Protein AF-X0L430-F1 (afdb_monomer_lite)

Sequence (125 aa):
MSRQAAWLPKGLSVAIPSRDSDISVDLTFAGAVIASVDTTQLGLEVKPSNANEFIRIQREIKASLGDRAKYGPNELYAMLFFEEEENGKGSGWIVQKSINVYGDGQIDRSPCGGRMAILLAEGRL

pLDDT: mean 89.78, std 11.27, range [45.34, 98.38]

Structure (mmCIF, N/CA/C/O backbone):
data_AF-X0L430-F1
#
_entry.id   AF-X0L430-F1
#
loop_
_atom_site.group_PDB
_atom_site.id
_atom_site.type_symbol
_atom_site.label_atom_id
_atom_site.label_alt_id
_atom_site.label_comp_id
_atom_site.label_asym_id
_atom_site.label_entity_id
_atom_site.label_seq_id
_atom_site.pdbx_PDB_ins_code
_atom_site.Cartn_x
_atom_site.Cartn_y
_atom_site.Cartn_z
_atom_site.occupancy
_atom_site.B_iso_or_equiv
_atom_site.auth_seq_id
_atom_site.auth_comp_id
_atom_site.auth_asym_id
_atom_site.auth_atom_id
_atom_site.pdbx_PDB_model_num
ATOM 1 N N . MET A 1 1 ? 7.910 21.472 -14.369 1.00 46.03 1 MET A N 1
ATOM 2 C CA . MET A 1 1 ? 6.696 20.668 -14.112 1.00 46.03 1 MET A CA 1
ATOM 3 C C . MET A 1 1 ? 6.428 20.701 -12.617 1.00 46.03 1 MET A C 1
ATOM 5 O O . MET A 1 1 ? 7.342 20.413 -11.851 1.00 46.03 1 MET A O 1
ATOM 9 N N . SER A 1 2 ? 5.260 21.191 -12.204 1.00 45.34 2 SER A N 1
ATOM 10 C CA . SER A 1 2 ? 4.898 21.386 -10.796 1.00 45.34 2 SER A CA 1
ATOM 11 C C . SER A 1 2 ? 4.890 20.050 -10.045 1.00 45.34 2 SER A C 1
ATOM 13 O O . SER A 1 2 ? 4.311 19.070 -10.500 1.00 45.34 2 SER A O 1
ATOM 15 N N . ARG A 1 3 ? 5.567 20.007 -8.892 1.00 57.84 3 ARG A N 1
ATOM 16 C CA . ARG A 1 3 ? 5.650 18.841 -7.998 1.00 57.84 3 ARG A CA 1
ATOM 17 C C . ARG A 1 3 ? 4.402 18.765 -7.108 1.00 57.84 3 ARG A C 1
ATOM 19 O O . ARG A 1 3 ? 4.506 18.927 -5.898 1.00 57.84 3 ARG A O 1
ATOM 26 N N . GLN A 1 4 ? 3.222 18.631 -7.704 1.00 63.06 4 GLN A N 1
ATOM 27 C CA . GLN A 1 4 ? 1.990 18.388 -6.947 1.00 63.06 4 GLN A CA 1
ATOM 28 C C . GLN A 1 4 ? 1.717 16.889 -6.838 1.00 63.06 4 GLN A C 1
ATOM 30 O O . GLN A 1 4 ? 2.212 16.107 -7.652 1.00 63.06 4 GLN A O 1
ATOM 35 N N . ALA A 1 5 ? 0.955 16.507 -5.810 1.00 67.06 5 ALA A N 1
ATOM 36 C CA . ALA A 1 5 ? 0.440 15.154 -5.700 1.00 67.06 5 ALA A CA 1
ATOM 37 C C . ALA A 1 5 ? -0.394 14.840 -6.951 1.00 67.06 5 ALA A C 1
ATOM 39 O O . ALA A 1 5 ? -1.269 15.622 -7.322 1.00 67.06 5 ALA A O 1
ATOM 40 N N . ALA A 1 6 ? -0.088 13.735 -7.621 1.00 81.00 6 ALA A N 1
ATOM 41 C CA . ALA A 1 6 ? -0.754 13.328 -8.847 1.00 81.00 6 ALA A CA 1
ATOM 42 C C . ALA A 1 6 ? -1.172 11.867 -8.741 1.00 81.00 6 ALA A C 1
ATOM 44 O O . ALA A 1 6 ? -0.374 11.007 -8.359 1.00 81.00 6 ALA A O 1
ATOM 45 N N . TRP A 1 7 ? -2.417 11.594 -9.114 1.00 82.81 7 TRP A N 1
ATOM 46 C CA . TRP A 1 7 ? -2.871 10.228 -9.304 1.00 82.81 7 TRP A CA 1
ATOM 47 C C . TRP A 1 7 ? -2.131 9.591 -10.475 1.00 82.81 7 TRP A C 1
ATOM 49 O O . TRP A 1 7 ? -1.988 10.188 -11.544 1.00 82.81 7 TRP A O 1
ATOM 59 N N . LEU A 1 8 ? -1.663 8.372 -10.247 1.00 86.06 8 LEU A N 1
ATOM 60 C CA . LEU A 1 8 ? -1.196 7.458 -11.279 1.00 86.06 8 LEU A CA 1
ATOM 61 C C . LEU A 1 8 ? -2.352 6.459 -11.546 1.00 86.06 8 LEU A C 1
ATOM 63 O O . LEU A 1 8 ? -3.505 6.796 -11.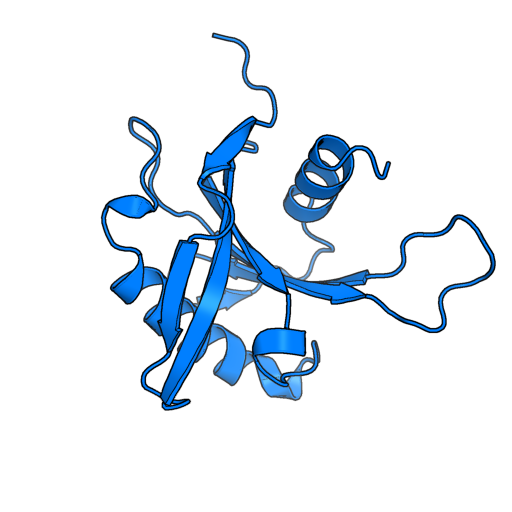249 1.00 86.06 8 LEU A O 1
ATOM 67 N N . PRO A 1 9 ? -2.133 5.263 -12.130 1.00 88.06 9 PRO A N 1
ATOM 68 C CA . PRO A 1 9 ? -3.212 4.296 -12.284 1.00 88.06 9 PRO A CA 1
ATOM 69 C C . PRO A 1 9 ? -3.885 3.961 -10.947 1.00 88.06 9 PRO A C 1
ATOM 71 O O . PRO A 1 9 ? -3.218 3.600 -9.976 1.00 88.06 9 PRO A O 1
ATOM 74 N N . LYS A 1 10 ? -5.214 4.064 -10.932 1.00 91.12 10 LYS A N 1
ATOM 75 C CA . LYS A 1 10 ? -6.074 3.531 -9.874 1.00 91.12 10 LYS A CA 1
ATOM 76 C C . LYS A 1 10 ? -6.591 2.156 -10.268 1.00 91.12 10 LYS A C 1
ATOM 78 O O . LYS A 1 10 ? -6.725 1.875 -11.461 1.00 91.12 10 LYS A O 1
ATOM 83 N N . GLY A 1 11 ? -6.928 1.332 -9.287 1.00 93.94 11 GLY A N 1
ATOM 84 C CA . GLY A 1 11 ? -7.612 0.070 -9.532 1.00 93.94 11 GLY A CA 1
ATOM 85 C C . GLY A 1 11 ? -6.742 -1.002 -10.180 1.00 93.94 11 GLY A C 1
ATOM 86 O O . GLY A 1 11 ? -7.265 -1.846 -10.907 1.00 93.94 11 GLY A O 1
ATOM 87 N N . LEU A 1 12 ? -5.417 -0.962 -10.000 1.00 96.38 12 LEU A N 1
ATOM 88 C CA . LEU A 1 12 ? -4.553 -1.993 -10.569 1.00 96.38 12 LEU A CA 1
ATOM 89 C C . LEU A 1 12 ? -4.810 -3.316 -9.854 1.00 96.38 12 LEU A C 1
ATOM 91 O O . LEU A 1 12 ? -4.537 -3.432 -8.661 1.00 96.38 12 LEU A O 1
ATOM 95 N N . SER A 1 13 ? -5.276 -4.316 -10.604 1.00 97.31 13 SER A N 1
ATOM 96 C CA . SER A 1 13 ? -5.366 -5.680 -10.090 1.00 97.31 13 SER A CA 1
ATOM 97 C C . SER A 1 13 ? -3.963 -6.246 -9.852 1.00 97.31 13 SER A C 1
ATOM 99 O O . SER A 1 13 ? -3.095 -6.225 -10.746 1.00 97.31 13 SER A O 1
ATOM 101 N N . VAL A 1 14 ? -3.746 -6.719 -8.628 1.00 98.00 14 VAL A N 1
ATOM 102 C CA . VAL A 1 14 ? -2.493 -7.287 -8.140 1.00 98.00 14 VAL A CA 1
ATOM 103 C C . VAL A 1 14 ? -2.770 -8.598 -7.416 1.00 98.00 14 VAL A C 1
ATOM 105 O O . VAL A 1 14 ? -3.433 -8.614 -6.382 1.00 98.00 14 VAL A O 1
ATOM 108 N N . ALA A 1 15 ? -2.174 -9.674 -7.926 1.00 97.25 15 ALA A N 1
ATOM 109 C CA . ALA A 1 15 ? -2.195 -10.976 -7.276 1.00 97.25 15 ALA A CA 1
ATOM 110 C C . ALA A 1 15 ? -1.397 -10.984 -5.968 1.00 97.25 15 ALA A C 1
ATOM 112 O O . ALA A 1 15 ? -0.265 -10.488 -5.919 1.00 97.25 15 ALA A O 1
ATOM 113 N N . ILE A 1 16 ? -1.973 -11.623 -4.949 1.00 97.75 16 ILE A N 1
ATOM 114 C CA . ILE A 1 16 ? -1.371 -11.938 -3.650 1.00 97.75 16 ILE A CA 1
ATOM 115 C C . ILE A 1 16 ? -1.296 -13.467 -3.520 1.00 97.75 16 ILE A C 1
ATOM 117 O O . ILE A 1 16 ? -2.230 -14.090 -3.005 1.00 97.75 16 ILE A O 1
ATOM 121 N N . PRO A 1 17 ? -0.211 -14.105 -4.000 1.00 96.62 17 PRO A N 1
ATOM 122 C CA . PRO A 1 17 ? -0.093 -15.561 -4.013 1.00 96.62 17 PRO A CA 1
ATOM 123 C C . PRO A 1 17 ? -0.300 -16.225 -2.649 1.00 96.62 17 PRO A C 1
ATOM 125 O O . PRO A 1 17 ? -0.892 -17.298 -2.583 1.00 96.62 17 PRO A O 1
ATOM 128 N N . SER A 1 18 ? 0.136 -15.597 -1.549 1.00 95.81 18 SER A N 1
ATOM 129 C CA . SER A 1 18 ? -0.044 -16.163 -0.203 1.00 95.81 18 SER A CA 1
ATOM 130 C C . SER A 1 18 ? -1.502 -16.221 0.265 1.00 95.81 18 SER A C 1
ATOM 132 O O . SER A 1 18 ? -1.782 -16.847 1.287 1.00 95.81 18 SER A O 1
ATOM 134 N N . ARG A 1 19 ? -2.418 -15.571 -0.461 1.00 94.81 19 ARG A N 1
ATOM 135 C CA . ARG A 1 19 ? -3.849 -15.487 -0.145 1.00 94.81 19 ARG A CA 1
ATOM 136 C C . ARG A 1 19 ? -4.757 -16.039 -1.246 1.00 94.81 19 ARG A C 1
ATOM 138 O O . ARG A 1 19 ? -5.964 -16.035 -1.045 1.00 94.81 19 ARG A O 1
ATOM 145 N N . ASP A 1 20 ? -4.194 -16.494 -2.369 1.00 95.00 20 ASP A N 1
ATOM 146 C CA . ASP A 1 20 ? -4.950 -16.934 -3.554 1.00 95.00 20 ASP A CA 1
ATOM 147 C C . ASP A 1 20 ? -6.034 -15.916 -3.967 1.00 95.00 20 ASP A C 1
ATOM 149 O O . ASP A 1 20 ? -7.201 -16.239 -4.182 1.00 95.00 20 ASP A O 1
ATOM 153 N N . SER A 1 21 ? -5.653 -14.634 -3.983 1.00 95.12 21 SER A N 1
ATOM 154 C CA . SER A 1 21 ? -6.575 -13.515 -4.191 1.00 95.12 21 SER A CA 1
ATO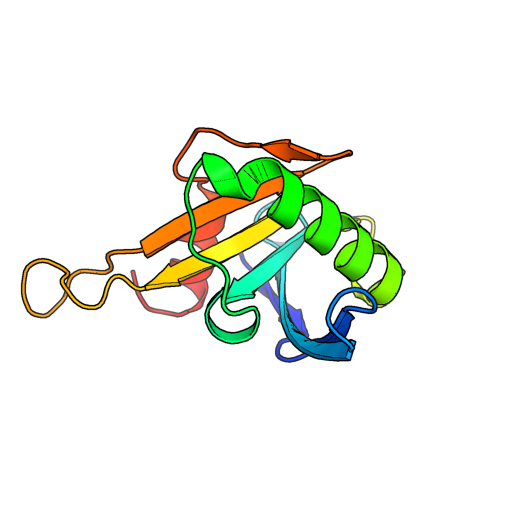M 155 C C . SER A 1 21 ? -5.933 -12.388 -4.991 1.00 95.12 21 SER A C 1
ATOM 157 O O . SER A 1 21 ? -4.744 -12.114 -4.817 1.00 95.12 21 SER A O 1
ATOM 159 N N . ASP A 1 22 ? -6.747 -11.658 -5.747 1.00 97.50 22 ASP A N 1
ATOM 160 C CA . ASP A 1 22 ? -6.376 -10.375 -6.343 1.00 97.50 22 ASP A CA 1
ATOM 161 C C . ASP A 1 22 ? -6.917 -9.216 -5.499 1.00 97.50 22 ASP A C 1
ATOM 163 O O . ASP A 1 22 ? -8.042 -9.268 -4.998 1.00 97.50 22 ASP A O 1
ATOM 167 N N . ILE A 1 23 ? -6.129 -8.150 -5.373 1.00 98.06 23 ILE A N 1
ATOM 168 C CA . ILE A 1 23 ? -6.541 -6.902 -4.726 1.00 98.06 23 ILE A CA 1
ATOM 169 C C . ILE A 1 23 ? -6.423 -5.721 -5.686 1.00 98.06 23 ILE A C 1
ATOM 171 O O . ILE A 1 23 ? -5.632 -5.734 -6.631 1.00 98.06 23 ILE A O 1
ATOM 175 N N . SER A 1 24 ? -7.178 -4.668 -5.396 1.00 98.00 24 SER A N 1
ATOM 176 C CA . SER A 1 24 ? -7.058 -3.369 -6.041 1.00 98.00 24 SER A CA 1
ATOM 177 C C . SER A 1 24 ? -5.986 -2.527 -5.351 1.00 98.00 24 SER A C 1
ATOM 179 O O . SER A 1 24 ? -6.054 -2.285 -4.140 1.00 98.00 24 SER A O 1
ATOM 181 N N . VAL A 1 25 ? -5.019 -2.048 -6.135 1.00 97.94 25 VAL A N 1
ATOM 182 C CA . VAL A 1 25 ? -3.949 -1.148 -5.691 1.00 97.94 25 VAL A CA 1
ATOM 183 C C . VAL A 1 25 ? -4.023 0.169 -6.454 1.00 97.94 25 VAL A C 1
ATOM 185 O O . VAL A 1 25 ? -4.032 0.190 -7.687 1.00 97.94 25 VAL A O 1
ATOM 188 N N . ASP A 1 26 ? -4.005 1.273 -5.714 1.00 96.44 26 ASP A N 1
ATOM 189 C CA . ASP A 1 26 ? -3.929 2.616 -6.284 1.00 96.44 26 ASP A CA 1
ATOM 190 C C . ASP A 1 26 ? -2.494 3.133 -6.237 1.00 96.44 26 ASP A C 1
ATOM 192 O O . ASP A 1 26 ? -1.794 2.961 -5.241 1.00 96.44 26 ASP A O 1
ATOM 196 N N . LEU A 1 27 ? -2.050 3.794 -7.303 1.00 95.75 27 LEU A N 1
ATOM 197 C CA . LEU A 1 27 ? -0.746 4.442 -7.359 1.00 95.75 27 LEU A CA 1
ATOM 198 C C . LEU A 1 27 ? -0.898 5.963 -7.299 1.00 95.75 27 LEU A C 1
ATOM 200 O O . LEU A 1 27 ? -1.721 6.562 -7.992 1.00 95.75 27 LEU A O 1
ATOM 204 N N . THR A 1 28 ? -0.047 6.606 -6.506 1.00 94.06 28 THR A N 1
ATOM 205 C CA . THR A 1 28 ? 0.022 8.066 -6.384 1.00 94.06 28 THR A CA 1
ATOM 206 C C . THR A 1 28 ? 1.474 8.519 -6.396 1.00 94.06 28 THR A C 1
ATOM 208 O O . THR A 1 28 ? 2.338 7.878 -5.802 1.00 94.06 28 THR A O 1
ATOM 211 N N . PHE A 1 29 ? 1.759 9.650 -7.035 1.00 91.38 29 PHE A N 1
ATOM 212 C CA . PHE A 1 29 ? 3.025 10.352 -6.872 1.00 91.38 29 PHE A CA 1
ATOM 213 C C . PHE A 1 29 ? 2.835 11.541 -5.931 1.00 91.38 29 PHE A C 1
ATOM 215 O O . PHE A 1 29 ? 2.156 12.496 -6.290 1.00 91.38 29 PHE A O 1
ATOM 222 N N . ALA A 1 30 ? 3.453 11.508 -4.751 1.00 85.94 30 ALA A N 1
ATOM 223 C CA . ALA A 1 30 ? 3.403 12.588 -3.758 1.00 85.94 30 ALA A CA 1
ATOM 224 C C . ALA A 1 30 ? 4.813 12.891 -3.223 1.00 85.94 30 ALA A C 1
ATOM 226 O O . ALA A 1 30 ? 5.113 12.719 -2.045 1.00 85.94 30 ALA A O 1
ATOM 227 N N . GLY A 1 31 ? 5.724 13.257 -4.129 1.00 86.88 31 GLY A N 1
ATOM 228 C CA . GLY A 1 31 ? 7.163 13.369 -3.849 1.00 86.88 31 GLY A CA 1
ATOM 229 C C . GLY A 1 31 ? 7.921 12.045 -4.002 1.00 86.88 31 GLY A C 1
ATOM 230 O O . GLY A 1 31 ? 9.109 12.065 -4.307 1.00 86.88 31 GLY A O 1
ATOM 231 N N . ALA A 1 32 ? 7.218 10.917 -3.892 1.00 91.31 32 ALA A N 1
ATOM 232 C CA . ALA A 1 32 ? 7.655 9.579 -4.278 1.00 91.31 32 ALA A CA 1
ATOM 233 C C . ALA A 1 32 ? 6.454 8.774 -4.806 1.00 91.31 32 ALA A C 1
ATOM 235 O O . ALA A 1 32 ? 5.307 9.163 -4.562 1.00 91.31 32 ALA A O 1
ATOM 236 N N . VAL A 1 33 ? 6.699 7.672 -5.527 1.00 94.69 33 VAL A N 1
ATOM 237 C CA . VAL A 1 33 ? 5.619 6.754 -5.923 1.00 94.69 33 VAL A CA 1
ATOM 238 C C . VAL A 1 33 ? 5.200 5.936 -4.708 1.00 94.69 33 VAL A C 1
ATOM 240 O O . VAL A 1 33 ? 6.011 5.217 -4.120 1.00 94.69 33 VAL A O 1
ATOM 243 N N . ILE A 1 34 ? 3.931 6.054 -4.344 1.00 95.19 34 ILE A N 1
ATOM 244 C CA . ILE A 1 34 ? 3.299 5.341 -3.242 1.00 95.19 34 ILE A CA 1
ATOM 245 C C . ILE A 1 34 ? 2.194 4.484 -3.837 1.00 95.19 34 ILE A C 1
ATOM 247 O O . ILE A 1 34 ? 1.388 4.965 -4.635 1.00 95.19 34 ILE A O 1
ATOM 251 N N . ALA A 1 35 ? 2.158 3.226 -3.430 1.00 96.62 35 ALA A N 1
ATOM 252 C CA . ALA A 1 35 ? 1.048 2.340 -3.714 1.00 96.62 35 ALA A CA 1
ATOM 253 C C . ALA A 1 35 ? 0.185 2.211 -2.459 1.00 96.62 35 ALA A C 1
ATOM 255 O O . ALA A 1 35 ? 0.709 1.907 -1.387 1.00 96.62 35 ALA A O 1
ATOM 256 N N . SER A 1 36 ? -1.112 2.470 -2.578 1.00 96.50 36 SER A N 1
ATOM 257 C CA . SER A 1 36 ? -2.061 2.461 -1.469 1.00 96.50 36 SER A CA 1
ATOM 258 C C . SER A 1 36 ? -3.057 1.315 -1.579 1.00 96.50 36 SER A C 1
ATOM 260 O O . SER A 1 36 ? -3.598 1.058 -2.655 1.00 96.50 36 SER A O 1
ATOM 262 N N . VAL A 1 37 ? -3.306 0.655 -0.449 1.00 97.44 37 VAL A N 1
ATOM 263 C CA . VAL A 1 37 ? -4.178 -0.517 -0.339 1.00 97.44 37 VAL A CA 1
ATOM 264 C C . VAL A 1 37 ? -5.092 -0.372 0.870 1.00 97.44 37 VAL A C 1
ATOM 266 O O . VAL A 1 37 ? -4.616 -0.196 1.992 1.00 97.44 37 VAL A O 1
ATOM 269 N N . ASP A 1 38 ? -6.394 -0.490 0.633 1.00 96.06 38 ASP A N 1
ATOM 270 C CA . ASP A 1 38 ? -7.384 -0.679 1.692 1.00 96.06 38 ASP A CA 1
ATOM 271 C C . ASP A 1 38 ? -7.248 -2.100 2.264 1.00 96.06 38 ASP A C 1
ATOM 273 O O . ASP A 1 38 ? -7.339 -3.085 1.519 1.00 96.06 38 ASP A O 1
ATOM 277 N N . THR A 1 39 ? -6.993 -2.222 3.569 1.00 96.88 39 THR A N 1
ATOM 278 C CA . THR A 1 39 ? -6.733 -3.518 4.208 1.00 96.88 39 THR A CA 1
ATOM 279 C C . THR A 1 39 ? -7.972 -4.385 4.388 1.00 96.88 39 THR A C 1
ATOM 281 O O . THR A 1 39 ? -7.829 -5.587 4.638 1.00 96.88 39 THR A O 1
ATOM 284 N N . THR A 1 40 ? -9.175 -3.842 4.186 1.00 95.06 40 THR A N 1
ATOM 285 C CA . THR A 1 40 ? -10.413 -4.636 4.160 1.00 95.06 40 THR A CA 1
ATOM 286 C C . THR A 1 40 ? -10.373 -5.695 3.057 1.00 95.06 40 THR A C 1
ATOM 288 O O . THR A 1 40 ? -10.804 -6.823 3.282 1.00 95.06 40 THR A O 1
ATOM 291 N N . GLN A 1 41 ? -9.724 -5.397 1.923 1.00 96.50 41 GLN A N 1
ATOM 292 C CA . GLN A 1 41 ? -9.486 -6.349 0.827 1.00 96.50 41 GLN A CA 1
ATOM 293 C C . GLN A 1 41 ? -8.600 -7.533 1.243 1.00 96.50 41 GLN A C 1
ATOM 295 O O . GLN A 1 41 ? -8.644 -8.598 0.637 1.00 96.50 41 GLN A O 1
ATOM 300 N N . LEU A 1 42 ? -7.770 -7.340 2.272 1.00 96.38 42 LEU A N 1
ATOM 301 C CA . LEU A 1 42 ? -6.839 -8.340 2.789 1.00 96.38 42 LEU A CA 1
ATOM 302 C C . LEU A 1 42 ? -7.406 -9.087 4.004 1.00 96.38 42 LEU A C 1
ATOM 304 O O . LEU A 1 42 ? -6.826 -10.096 4.413 1.00 96.38 42 LEU A O 1
ATOM 308 N N . GLY A 1 43 ? -8.484 -8.585 4.618 1.00 95.31 43 GLY A N 1
ATOM 309 C CA . GLY A 1 43 ? -8.951 -9.047 5.926 1.00 95.31 43 GLY A CA 1
ATOM 310 C C . GLY A 1 43 ? -7.869 -8.924 7.008 1.00 95.31 43 GLY A C 1
ATOM 311 O O . GLY A 1 43 ? -7.733 -9.818 7.843 1.00 95.31 43 GLY A O 1
ATOM 312 N N . LEU A 1 44 ? -7.039 -7.872 6.951 1.00 95.69 44 LEU A N 1
ATOM 313 C CA . LEU A 1 44 ? -5.874 -7.695 7.824 1.00 95.69 44 LEU A CA 1
ATOM 314 C C . LEU A 1 44 ? -5.930 -6.361 8.577 1.00 95.69 44 LEU A C 1
ATOM 316 O O . LEU A 1 44 ? -5.785 -5.298 7.991 1.00 95.69 44 LEU A O 1
ATOM 320 N N . GLU A 1 45 ? -6.068 -6.425 9.896 1.00 95.62 45 GLU A N 1
ATOM 321 C CA . GLU A 1 45 ? -6.133 -5.231 10.748 1.00 95.62 45 GLU A CA 1
ATOM 322 C C . GLU A 1 45 ? -4.780 -4.503 10.844 1.00 95.62 45 GLU A C 1
ATOM 324 O O . GLU A 1 45 ? -3.720 -5.142 10.959 1.00 95.62 45 GLU A O 1
ATOM 329 N N . VAL A 1 46 ? -4.805 -3.167 10.895 1.00 94.62 46 VAL A N 1
ATOM 330 C CA . VAL A 1 46 ? -3.607 -2.341 11.101 1.00 94.62 46 VAL A CA 1
ATOM 331 C C . VAL A 1 46 ? -3.229 -2.307 12.589 1.00 94.62 46 VAL A C 1
ATOM 333 O O . VAL A 1 46 ? -3.596 -1.408 13.346 1.00 94.62 46 VAL A O 1
ATOM 336 N N . LYS A 1 47 ? -2.429 -3.291 13.018 1.00 94.88 47 LYS A N 1
ATOM 337 C CA . LYS A 1 47 ? -1.876 -3.375 14.383 1.00 94.88 47 LYS A CA 1
ATOM 338 C C . LYS A 1 47 ? -0.433 -3.892 14.421 1.00 94.88 47 LYS A C 1
ATOM 340 O O . LYS A 1 47 ? -0.034 -4.642 13.528 1.00 94.88 47 LYS A O 1
ATOM 345 N N . PRO A 1 48 ? 0.352 -3.574 15.472 1.00 94.25 48 PRO A N 1
ATOM 346 C CA . PRO A 1 48 ? 1.769 -3.944 15.544 1.00 94.25 48 PRO A CA 1
ATOM 347 C C . PRO A 1 48 ? 2.053 -5.443 15.395 1.00 94.25 48 PRO A C 1
ATOM 349 O O . PRO A 1 48 ? 3.052 -5.816 14.785 1.00 94.25 48 PRO A O 1
ATOM 352 N N . SER A 1 49 ? 1.173 -6.315 15.899 1.00 97.31 49 SER A N 1
ATOM 353 C CA . SER A 1 49 ? 1.348 -7.770 15.786 1.00 97.31 49 SER A CA 1
ATOM 354 C C . SER A 1 49 ? 1.265 -8.295 14.347 1.00 97.31 49 SER A C 1
ATOM 356 O O . SER A 1 49 ? 1.762 -9.385 14.080 1.00 97.31 49 SER A O 1
ATOM 358 N N . ASN A 1 50 ? 0.711 -7.513 13.414 1.00 97.50 50 ASN A N 1
ATOM 359 C CA . ASN A 1 50 ? 0.599 -7.854 11.995 1.00 97.50 50 ASN A CA 1
ATOM 360 C C . ASN A 1 50 ? 1.745 -7.276 11.139 1.00 97.50 50 ASN A C 1
ATOM 362 O O . ASN A 1 50 ? 1.747 -7.451 9.925 1.00 97.50 50 ASN A O 1
ATOM 366 N N . ALA A 1 51 ? 2.740 -6.606 11.734 1.00 96.44 51 ALA A N 1
ATOM 367 C CA . ALA A 1 51 ? 3.822 -5.931 11.007 1.00 96.44 51 ALA A CA 1
ATOM 368 C C . ALA A 1 51 ? 4.535 -6.828 9.975 1.00 96.44 51 ALA A C 1
ATOM 370 O O . ALA A 1 51 ? 4.712 -6.438 8.822 1.00 96.44 51 ALA A O 1
ATOM 371 N N . ASN A 1 52 ? 4.895 -8.053 10.365 1.00 97.81 52 ASN A N 1
ATOM 372 C CA . ASN A 1 52 ? 5.568 -9.000 9.470 1.00 97.81 52 ASN A CA 1
ATOM 373 C C . ASN A 1 52 ? 4.675 -9.446 8.302 1.00 97.81 52 ASN A C 1
ATOM 375 O O . ASN A 1 52 ? 5.176 -9.688 7.205 1.00 97.81 52 ASN A O 1
ATOM 379 N N . GLU A 1 53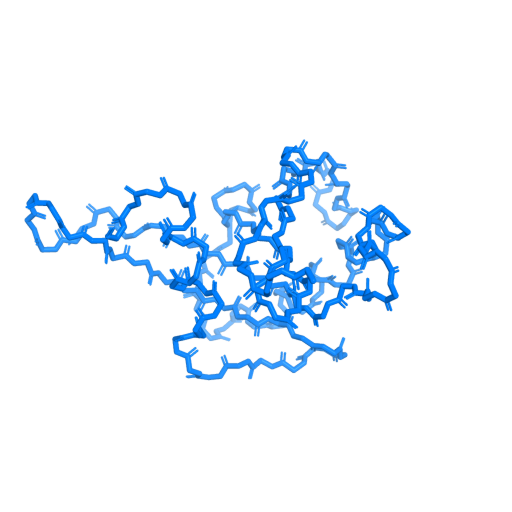 ? 3.363 -9.526 8.523 1.00 97.94 53 GLU A N 1
ATOM 380 C CA . GLU A 1 53 ? 2.393 -9.872 7.485 1.00 97.94 53 GLU A CA 1
ATOM 381 C C . GLU A 1 53 ? 2.311 -8.761 6.430 1.00 97.94 53 GLU A C 1
ATOM 383 O O . GLU A 1 53 ? 2.387 -9.039 5.234 1.00 97.94 53 GLU A O 1
ATOM 388 N N . PHE A 1 54 ? 2.270 -7.496 6.861 1.00 98.12 54 PHE A N 1
ATOM 389 C CA . PHE A 1 54 ? 2.318 -6.348 5.951 1.00 98.12 54 PHE A CA 1
ATOM 390 C C . PHE A 1 54 ? 3.624 -6.286 5.152 1.00 98.12 54 PHE A C 1
ATOM 392 O O . PHE A 1 54 ? 3.589 -5.981 3.962 1.00 98.12 54 PHE A O 1
ATOM 399 N N . ILE A 1 55 ? 4.768 -6.622 5.759 1.00 98.38 55 ILE A N 1
ATOM 400 C CA . ILE A 1 55 ? 6.052 -6.708 5.043 1.00 98.38 55 ILE A CA 1
ATOM 401 C C . ILE A 1 55 ? 6.012 -7.811 3.977 1.00 98.38 55 ILE A C 1
ATOM 403 O O . ILE A 1 55 ? 6.472 -7.600 2.852 1.00 98.38 55 ILE A O 1
ATOM 407 N N . ARG A 1 56 ? 5.440 -8.982 4.291 1.00 98.19 56 ARG A N 1
ATOM 408 C CA . ARG A 1 56 ? 5.295 -10.072 3.313 1.00 98.19 56 ARG A CA 1
ATOM 409 C C . ARG A 1 56 ? 4.410 -9.647 2.140 1.00 98.19 56 ARG A C 1
ATOM 411 O O . ARG A 1 56 ? 4.846 -9.737 0.995 1.00 98.19 56 ARG A O 1
ATOM 418 N N . ILE A 1 57 ? 3.226 -9.107 2.430 1.00 98.25 57 ILE A N 1
ATOM 419 C CA . ILE A 1 57 ? 2.273 -8.635 1.416 1.00 98.25 57 ILE A CA 1
ATOM 420 C C . ILE A 1 57 ? 2.885 -7.509 0.572 1.00 98.25 57 ILE A C 1
ATOM 422 O O . ILE A 1 57 ? 2.751 -7.518 -0.648 1.00 98.25 57 ILE A O 1
ATOM 426 N N . GLN A 1 58 ? 3.630 -6.580 1.178 1.00 98.06 58 GLN A N 1
ATOM 427 C CA . GLN A 1 58 ? 4.334 -5.522 0.448 1.00 98.06 58 GLN A CA 1
ATOM 428 C C . GLN A 1 58 ? 5.309 -6.087 -0.592 1.00 98.06 58 GLN A C 1
ATOM 430 O O . GLN A 1 58 ? 5.415 -5.542 -1.694 1.00 98.06 58 GLN A O 1
ATOM 435 N N . ARG A 1 59 ? 6.028 -7.167 -0.269 1.00 97.75 59 ARG A N 1
ATOM 436 C CA . ARG A 1 59 ? 6.946 -7.826 -1.209 1.00 97.75 59 ARG A CA 1
ATOM 437 C C . ARG A 1 59 ? 6.195 -8.498 -2.355 1.00 97.75 59 ARG A C 1
ATOM 439 O O . ARG A 1 59 ? 6.609 -8.346 -3.502 1.00 97.75 59 ARG A O 1
ATOM 446 N N . GLU A 1 60 ? 5.088 -9.175 -2.057 1.00 97.81 60 GLU A N 1
ATOM 447 C CA . GLU A 1 60 ? 4.220 -9.799 -3.066 1.00 97.81 60 GLU A CA 1
ATOM 448 C C . GLU A 1 60 ? 3.648 -8.750 -4.031 1.00 97.81 60 GLU A C 1
ATOM 450 O O . GLU A 1 60 ? 3.795 -8.880 -5.247 1.00 97.81 60 GLU A O 1
ATOM 455 N N . ILE A 1 61 ? 3.104 -7.650 -3.500 1.00 97.69 61 ILE A N 1
ATOM 456 C CA . ILE A 1 61 ? 2.561 -6.555 -4.311 1.00 97.69 61 ILE A CA 1
ATOM 457 C C . ILE A 1 61 ? 3.662 -5.899 -5.146 1.00 97.69 61 ILE A C 1
ATOM 459 O O . ILE A 1 61 ? 3.474 -5.682 -6.34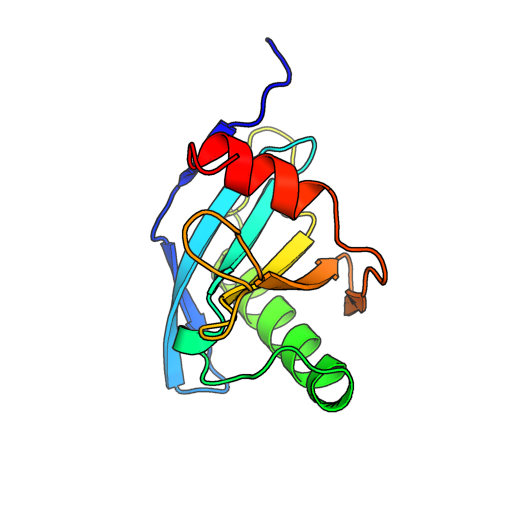1 1.00 97.69 61 ILE A O 1
ATOM 463 N N . LYS A 1 62 ? 4.826 -5.601 -4.552 1.00 96.75 62 LYS A N 1
ATOM 464 C CA . LYS A 1 62 ? 5.961 -5.000 -5.272 1.00 96.75 62 LYS A CA 1
ATOM 465 C C . LYS A 1 62 ? 6.413 -5.880 -6.440 1.00 96.75 62 LYS A C 1
ATOM 467 O O . LYS A 1 62 ? 6.638 -5.360 -7.531 1.00 96.75 62 LYS A O 1
ATOM 472 N N . ALA A 1 63 ? 6.518 -7.192 -6.224 1.00 96.44 63 ALA A N 1
ATOM 473 C CA . ALA A 1 63 ? 6.884 -8.145 -7.267 1.00 96.44 63 ALA A CA 1
ATOM 474 C C . ALA A 1 63 ? 5.822 -8.221 -8.377 1.00 96.44 63 ALA A C 1
ATOM 476 O O . ALA A 1 63 ? 6.168 -8.196 -9.555 1.00 96.44 63 ALA A O 1
ATOM 477 N N . SER A 1 64 ? 4.540 -8.262 -8.008 1.00 97.00 64 SER A N 1
ATOM 478 C CA . SER A 1 64 ? 3.420 -8.344 -8.952 1.00 97.00 64 SER A CA 1
ATOM 479 C C . SER A 1 64 ? 3.236 -7.064 -9.777 1.00 97.00 64 SER A C 1
ATOM 481 O O . SER A 1 64 ? 2.961 -7.115 -10.979 1.00 97.00 64 SER A O 1
ATOM 483 N N . LEU A 1 65 ? 3.420 -5.889 -9.168 1.00 96.44 65 LEU A N 1
ATOM 484 C CA . LEU A 1 65 ? 3.358 -4.608 -9.873 1.00 96.44 65 LEU A CA 1
ATOM 485 C C . LEU A 1 65 ? 4.490 -4.469 -10.896 1.00 96.44 65 LEU A C 1
ATOM 487 O O . LEU A 1 65 ? 4.230 -4.062 -12.032 1.00 96.44 65 LEU A O 1
ATOM 491 N N . GLY A 1 66 ? 5.725 -4.806 -10.508 1.00 95.44 66 GLY A N 1
ATOM 492 C CA . GLY A 1 66 ? 6.902 -4.658 -11.361 1.00 95.44 66 GLY A CA 1
ATOM 493 C C . GLY A 1 66 ? 7.014 -3.244 -11.945 1.00 95.44 66 GLY A C 1
ATOM 494 O O . GLY A 1 66 ? 6.843 -2.245 -11.244 1.00 95.44 66 GLY A O 1
ATOM 495 N N . ASP A 1 67 ? 7.241 -3.156 -13.257 1.00 95.19 67 ASP A N 1
ATOM 496 C CA . ASP A 1 67 ? 7.399 -1.879 -13.964 1.00 95.19 67 ASP A CA 1
ATOM 497 C C . ASP A 1 67 ? 6.120 -1.027 -14.020 1.00 95.19 67 ASP A C 1
ATOM 499 O O . ASP A 1 67 ? 6.205 0.178 -14.262 1.00 95.19 67 ASP A O 1
ATOM 503 N N . ARG A 1 68 ? 4.939 -1.597 -13.731 1.00 95.19 68 ARG A N 1
ATOM 504 C CA . ARG A 1 68 ? 3.675 -0.834 -13.686 1.00 95.19 68 ARG A CA 1
ATOM 505 C C . ARG A 1 68 ? 3.662 0.212 -12.571 1.00 95.19 68 ARG A C 1
ATOM 507 O O . ARG A 1 68 ? 2.881 1.154 -12.641 1.00 95.19 68 ARG A O 1
ATOM 514 N N . ALA A 1 69 ? 4.523 0.060 -11.564 1.00 94.75 69 ALA A N 1
ATOM 515 C CA . ALA A 1 69 ? 4.670 1.015 -10.471 1.00 94.75 69 ALA A CA 1
ATOM 516 C C . ALA A 1 69 ? 5.780 2.058 -10.696 1.00 94.75 69 ALA A C 1
ATOM 518 O O . ALA A 1 69 ? 6.187 2.732 -9.751 1.00 94.75 69 ALA A O 1
ATOM 519 N N . LYS A 1 70 ? 6.288 2.207 -11.926 1.00 94.31 70 LYS A N 1
ATOM 520 C CA . LYS A 1 70 ? 7.240 3.270 -12.278 1.00 94.31 70 LYS A CA 1
ATOM 521 C C . LYS A 1 70 ? 6.516 4.524 -12.763 1.00 94.31 70 LYS A C 1
ATOM 523 O O . LYS A 1 70 ? 5.558 4.453 -13.529 1.00 94.31 70 LYS A O 1
ATOM 528 N N . TYR A 1 71 ? 7.020 5.688 -12.360 1.00 92.06 71 TYR A N 1
ATOM 529 C CA . TYR A 1 71 ? 6.565 6.993 -12.838 1.00 92.06 71 TYR A CA 1
ATOM 530 C C . TYR A 1 71 ? 7.753 7.861 -13.258 1.00 92.06 71 TYR A C 1
ATOM 532 O O . TYR A 1 71 ? 8.439 8.479 -12.433 1.00 92.06 71 TYR A O 1
ATOM 540 N N . GLY A 1 72 ? 8.013 7.897 -14.567 1.00 90.38 72 GLY A N 1
ATOM 541 C CA . GLY A 1 72 ? 9.229 8.502 -15.110 1.00 90.38 72 GLY A CA 1
ATOM 542 C C . GLY A 1 72 ? 10.474 7.819 -14.521 1.00 90.38 72 GLY A C 1
ATOM 543 O O . GLY A 1 72 ? 10.557 6.594 -14.583 1.00 90.38 72 GLY A O 1
ATOM 544 N N . PRO A 1 73 ? 11.426 8.564 -13.925 1.00 92.06 73 PRO A N 1
ATOM 545 C CA . PRO A 1 73 ? 12.605 7.978 -13.283 1.00 92.06 73 PRO A CA 1
ATOM 546 C C . PRO A 1 73 ? 12.328 7.423 -11.874 1.00 92.06 73 PRO A C 1
ATOM 548 O O . PRO A 1 73 ? 13.244 6.911 -11.237 1.00 92.06 73 PRO A O 1
ATOM 551 N N . ASN A 1 74 ? 11.109 7.578 -11.348 1.00 93.12 74 ASN A N 1
ATOM 552 C CA . ASN A 1 74 ? 10.784 7.206 -9.975 1.00 93.12 74 ASN A CA 1
ATOM 553 C C . ASN A 1 74 ? 10.252 5.773 -9.922 1.00 93.12 74 ASN A C 1
ATOM 555 O O . ASN A 1 74 ? 9.286 5.440 -10.611 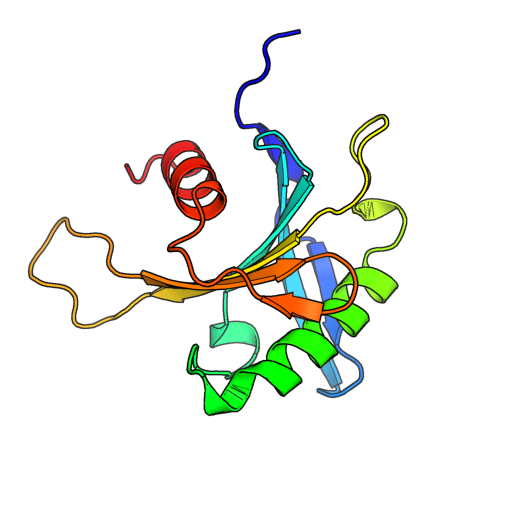1.00 93.12 74 ASN A O 1
ATOM 559 N N . GLU A 1 75 ? 10.852 4.953 -9.068 1.00 94.88 75 GLU A N 1
ATOM 560 C CA . GLU A 1 75 ? 10.358 3.617 -8.736 1.00 94.88 75 GLU A CA 1
ATOM 561 C C . GLU A 1 75 ? 9.370 3.659 -7.564 1.00 94.88 75 GLU A C 1
ATOM 563 O O . GLU A 1 75 ? 9.259 4.671 -6.863 1.00 94.88 75 GLU A O 1
ATOM 568 N N . LEU A 1 76 ? 8.681 2.537 -7.327 1.00 95.69 76 LEU A N 1
ATOM 569 C CA . LEU A 1 76 ? 7.849 2.351 -6.143 1.00 95.69 76 LEU A CA 1
ATOM 570 C C . LEU A 1 76 ? 8.690 2.505 -4.873 1.00 95.69 76 LEU A C 1
ATOM 572 O O . LEU A 1 76 ? 9.574 1.692 -4.595 1.00 95.69 76 LEU A O 1
ATOM 576 N N . TYR A 1 77 ? 8.379 3.530 -4.088 1.00 94.88 77 TYR A N 1
ATOM 577 C CA . TYR A 1 77 ? 9.114 3.858 -2.874 1.00 94.88 77 TYR A CA 1
ATOM 578 C C . TYR A 1 77 ? 8.512 3.191 -1.638 1.00 94.88 77 TYR A C 1
ATOM 580 O O . TYR A 1 77 ? 9.236 2.606 -0.829 1.00 94.88 77 TYR A O 1
ATOM 588 N N . ALA A 1 78 ? 7.189 3.277 -1.494 1.00 94.88 78 ALA A N 1
ATOM 589 C CA . ALA A 1 78 ? 6.498 2.800 -0.308 1.00 94.88 78 ALA A CA 1
ATOM 590 C C . ALA A 1 78 ? 5.132 2.192 -0.627 1.00 94.88 78 ALA A C 1
ATOM 592 O O . ALA A 1 78 ? 4.471 2.549 -1.606 1.00 94.88 78 ALA A O 1
ATOM 593 N N . MET A 1 79 ? 4.722 1.283 0.248 1.00 97.31 79 MET A N 1
ATOM 594 C CA . MET A 1 79 ? 3.402 0.693 0.294 1.00 97.31 79 MET A CA 1
ATOM 595 C C . MET A 1 79 ? 2.660 1.206 1.519 1.00 97.31 79 MET A C 1
ATOM 597 O O . MET A 1 79 ? 3.080 0.972 2.651 1.00 97.31 79 MET A O 1
ATOM 601 N N . LEU A 1 80 ? 1.547 1.880 1.277 1.00 96.94 80 LEU A N 1
ATOM 602 C CA . LEU A 1 80 ? 0.679 2.424 2.300 1.00 96.94 80 LEU A CA 1
ATOM 603 C C . LEU A 1 80 ? -0.557 1.538 2.422 1.00 96.94 80 LEU A C 1
ATOM 605 O O . LEU A 1 80 ? -1.424 1.528 1.553 1.00 96.94 80 LEU A O 1
ATOM 609 N N . PHE A 1 81 ? -0.662 0.831 3.534 1.00 97.38 81 PHE A N 1
ATOM 610 C CA . PHE A 1 81 ? -1.869 0.105 3.903 1.00 97.38 81 PHE A CA 1
ATOM 611 C C . PHE A 1 81 ? -2.701 0.969 4.843 1.00 97.38 81 PHE A C 1
ATOM 613 O O . PHE A 1 81 ? -2.140 1.605 5.740 1.00 97.38 81 PHE A O 1
ATOM 620 N N . PHE A 1 82 ? -4.015 1.015 4.651 1.00 95.56 82 PHE A N 1
ATOM 621 C CA . PHE A 1 82 ? -4.906 1.803 5.497 1.00 95.56 82 PHE A CA 1
ATOM 622 C C . PHE A 1 82 ? -6.248 1.113 5.732 1.00 95.56 82 PHE A C 1
ATOM 624 O O . PHE A 1 82 ? -6.704 0.338 4.899 1.00 95.56 82 PHE A O 1
ATOM 631 N N . GLU A 1 83 ? -6.881 1.454 6.848 1.00 92.69 83 GLU A N 1
ATOM 632 C CA . GLU A 1 83 ? -8.269 1.108 7.158 1.00 92.69 83 GLU A CA 1
ATOM 633 C C . GLU A 1 83 ? -8.984 2.332 7.727 1.00 92.69 83 GLU A C 1
ATOM 635 O O . GLU A 1 83 ? -8.378 3.146 8.438 1.00 92.69 83 GLU A O 1
ATOM 640 N N . GLU A 1 84 ? -10.267 2.476 7.402 1.00 89.94 84 GLU A N 1
ATOM 641 C CA . GLU A 1 84 ? -11.126 3.480 8.029 1.00 89.94 84 GLU A CA 1
ATOM 642 C C . GLU A 1 84 ? -11.613 2.977 9.384 1.00 89.94 84 GLU A C 1
ATOM 644 O O . GLU A 1 84 ? -12.037 1.830 9.520 1.00 89.94 84 GLU A O 1
ATOM 649 N N . GLU A 1 85 ? -11.573 3.835 10.401 1.00 84.38 85 GLU A N 1
ATOM 650 C CA . GLU A 1 85 ? -12.219 3.523 11.669 1.00 84.38 85 GLU A CA 1
ATOM 651 C C . GLU A 1 85 ? -13.698 3.909 11.599 1.00 84.38 85 GLU A C 1
ATOM 653 O O . GLU A 1 85 ? -14.049 5.089 11.626 1.00 84.38 85 GLU A O 1
ATOM 658 N N . GLU A 1 86 ? -14.577 2.905 11.583 1.00 67.19 86 GLU A N 1
ATOM 659 C CA . GLU A 1 86 ? -16.037 3.094 11.541 1.00 67.19 86 GLU A CA 1
ATOM 660 C C . GLU A 1 86 ? -16.593 3.871 12.757 1.00 67.19 86 GLU A C 1
ATOM 662 O O . GLU A 1 86 ? -17.690 4.419 12.696 1.00 67.19 86 GLU A O 1
ATOM 667 N N . ASN A 1 87 ? -15.824 3.983 13.850 1.00 61.47 87 ASN A N 1
ATOM 668 C CA . ASN A 1 87 ? -16.231 4.620 15.112 1.00 61.47 87 ASN A CA 1
ATOM 669 C C . ASN A 1 87 ? -15.605 6.012 15.351 1.00 61.47 87 ASN A C 1
ATOM 671 O O . ASN A 1 87 ? -15.481 6.458 16.497 1.00 61.47 87 ASN A O 1
ATOM 675 N N . GLY A 1 88 ? -15.188 6.709 14.289 1.00 55.47 88 GLY A N 1
ATOM 676 C CA . GLY A 1 88 ? -14.644 8.066 14.376 1.00 55.47 88 GLY A CA 1
ATOM 677 C C . GLY A 1 88 ? -15.608 9.069 15.032 1.00 55.47 88 GLY A C 1
ATOM 678 O O . GLY A 1 88 ? -16.825 8.999 14.874 1.00 55.47 88 GLY A O 1
ATOM 679 N N . LYS A 1 89 ? -15.062 10.020 15.803 1.00 57.75 89 LYS A N 1
ATOM 680 C CA . LYS A 1 89 ? -15.818 11.029 16.566 1.00 57.75 89 LYS A CA 1
ATOM 681 C C . LYS A 1 89 ? -16.697 11.912 15.659 1.00 57.75 89 LYS A C 1
ATOM 683 O O . LYS A 1 89 ? -16.254 12.965 15.232 1.00 57.75 89 LYS A O 1
ATOM 688 N N . GLY A 1 90 ? -17.964 11.551 15.459 1.00 57.78 90 GLY A N 1
ATOM 689 C CA . GLY A 1 90 ? -18.985 12.407 14.836 1.00 57.78 90 GLY A CA 1
ATOM 690 C C . GLY A 1 90 ? -18.827 12.639 13.325 1.00 57.78 90 GLY A C 1
ATOM 691 O O . GLY A 1 90 ? -17.808 12.328 12.715 1.00 57.78 90 GLY A O 1
ATOM 692 N N . SER A 1 91 ? -19.867 13.199 12.703 1.00 66.12 91 SER A N 1
ATOM 693 C CA . SER A 1 91 ? -19.894 13.478 11.262 1.00 66.12 91 SER A CA 1
ATOM 694 C C . SER A 1 91 ? -18.829 14.508 10.866 1.00 66.12 91 SER A C 1
ATOM 696 O O . SER A 1 91 ? -18.825 15.614 11.406 1.00 66.12 91 SER A O 1
ATOM 698 N N . GLY A 1 92 ? -17.969 14.166 9.900 1.00 74.38 92 GLY A N 1
ATOM 699 C CA . GLY A 1 92 ? -16.998 15.083 9.281 1.00 74.38 92 GLY A CA 1
ATOM 700 C C . GLY A 1 92 ? -15.524 14.828 9.616 1.00 74.38 92 GLY A C 1
ATOM 701 O O . GLY A 1 92 ? -14.664 15.490 9.045 1.00 74.38 92 GLY A O 1
ATOM 702 N N . TRP A 1 93 ? -15.212 13.875 10.499 1.00 82.69 93 TRP A N 1
ATOM 703 C CA . TRP A 1 93 ? -13.828 13.495 10.802 1.00 82.69 93 TRP A CA 1
ATOM 704 C C . TRP A 1 93 ? -13.377 12.306 9.959 1.00 82.69 93 TRP A C 1
ATOM 706 O O . TRP A 1 93 ? -14.105 11.327 9.819 1.00 82.69 93 TRP A O 1
ATOM 716 N N . ILE A 1 94 ? -12.140 12.364 9.464 1.00 85.12 94 ILE A N 1
ATOM 717 C CA . ILE A 1 94 ? -11.458 11.203 8.889 1.00 85.12 94 ILE A CA 1
ATOM 718 C C . ILE A 1 94 ? -10.595 10.597 9.976 1.00 85.12 94 ILE A C 1
ATOM 720 O O . ILE A 1 94 ? -9.657 11.227 10.465 1.00 85.12 94 ILE A O 1
ATOM 724 N N . VAL A 1 95 ? -10.919 9.365 10.346 1.00 88.25 95 VAL A N 1
ATOM 725 C CA . VAL A 1 95 ? -10.129 8.577 11.283 1.00 88.25 95 VAL A CA 1
ATOM 726 C C . VAL A 1 95 ? -9.684 7.328 10.547 1.00 88.25 95 VAL A C 1
ATOM 728 O O . VAL A 1 95 ? -10.502 6.509 10.142 1.00 88.25 95 VAL A O 1
ATOM 731 N N . GLN A 1 96 ? -8.380 7.224 10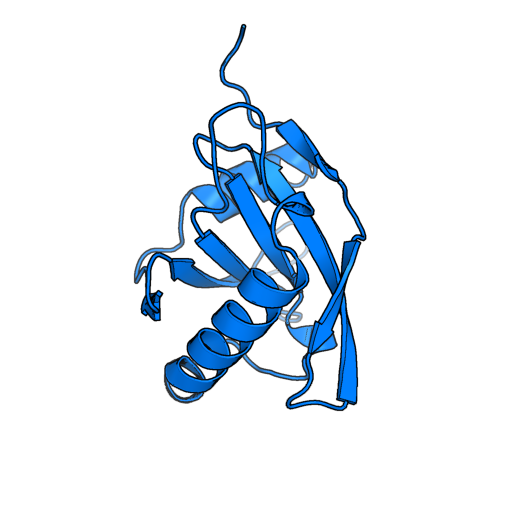.315 1.00 90.62 96 GLN A N 1
ATOM 732 C CA . GLN A 1 96 ? -7.777 6.101 9.612 1.00 90.62 96 GLN A CA 1
ATOM 733 C C . GLN A 1 96 ? -6.555 5.617 10.374 1.00 90.62 96 GLN A C 1
ATOM 735 O O . GLN A 1 96 ? -5.726 6.419 10.818 1.00 90.62 96 GLN A O 1
ATOM 740 N N . LYS A 1 97 ? -6.413 4.298 10.465 1.00 92.38 97 LYS A N 1
ATOM 741 C CA . LYS A 1 97 ? -5.136 3.673 10.797 1.00 92.38 97 LYS A CA 1
ATOM 742 C C . LYS A 1 97 ? -4.387 3.411 9.507 1.00 92.38 97 LYS A C 1
ATOM 744 O O . LYS A 1 97 ? -4.977 3.084 8.481 1.00 92.38 97 LYS A O 1
ATOM 749 N N . SER A 1 98 ? -3.072 3.561 9.555 1.00 94.25 98 SER A N 1
ATOM 750 C CA . SER A 1 98 ? -2.230 3.214 8.420 1.00 94.25 98 SER A CA 1
ATOM 751 C C . SER A 1 98 ? -0.895 2.653 8.868 1.00 94.25 98 SER A C 1
ATOM 753 O O . SER A 1 98 ? -0.411 2.946 9.962 1.00 94.25 98 SER A O 1
ATOM 755 N N . ILE A 1 99 ? -0.313 1.836 8.002 1.00 95.62 99 ILE A N 1
ATOM 756 C CA . ILE A 1 99 ? 1.057 1.361 8.109 1.00 95.62 99 ILE A CA 1
ATOM 757 C C . ILE A 1 99 ? 1.732 1.587 6.763 1.00 95.62 99 ILE A C 1
ATOM 759 O O . ILE A 1 99 ? 1.212 1.209 5.713 1.00 95.62 99 ILE A O 1
ATOM 763 N N . ASN A 1 100 ? 2.892 2.233 6.803 1.00 96.00 100 ASN A N 1
ATOM 764 C CA . ASN A 1 100 ? 3.682 2.504 5.617 1.00 96.00 100 ASN A CA 1
ATOM 765 C C . ASN A 1 100 ? 4.941 1.637 5.652 1.00 96.00 100 ASN A C 1
ATOM 767 O O . ASN A 1 100 ? 5.771 1.771 6.555 1.00 96.00 100 ASN A O 1
ATOM 771 N N . VAL A 1 101 ? 5.054 0.740 4.678 1.00 97.25 101 VAL A N 1
ATOM 772 C CA . VAL A 1 101 ? 6.180 -0.179 4.515 1.00 97.25 101 VAL A CA 1
ATOM 773 C C . VAL A 1 101 ? 7.015 0.289 3.331 1.00 97.25 101 VAL A C 1
ATOM 775 O O . VAL A 1 101 ? 6.493 0.467 2.233 1.00 97.25 101 VAL A O 1
ATOM 778 N N . TYR A 1 102 ? 8.310 0.492 3.529 1.00 95.31 102 TYR A N 1
ATOM 779 C CA . TYR A 1 102 ? 9.212 0.989 2.491 1.00 95.31 102 TYR A CA 1
ATOM 780 C C . TYR A 1 102 ? 10.501 0.173 2.427 1.00 95.31 102 TYR A C 1
ATOM 782 O O . TYR A 1 102 ? 10.767 -0.674 3.282 1.00 95.31 102 TYR A O 1
ATOM 790 N N . GLY A 1 103 ? 11.277 0.418 1.368 1.00 91.75 103 GLY A N 1
ATOM 791 C CA . GLY A 1 103 ? 12.561 -0.237 1.142 1.00 91.75 103 GLY A CA 1
ATOM 792 C C . GLY A 1 103 ? 12.449 -1.763 1.136 1.00 91.75 103 GLY A C 1
ATOM 793 O O . GLY A 1 103 ? 11.774 -2.331 0.273 1.00 91.75 103 GLY A O 1
ATOM 794 N N . ASP A 1 104 ? 13.133 -2.406 2.083 1.00 92.44 104 ASP A N 1
ATOM 795 C CA . ASP A 1 104 ? 13.134 -3.862 2.282 1.00 92.44 104 ASP A CA 1
ATOM 796 C C . ASP A 1 104 ? 12.403 -4.259 3.578 1.00 92.44 104 ASP A C 1
ATOM 798 O O . ASP A 1 104 ? 12.893 -5.039 4.394 1.00 92.44 104 ASP A O 1
ATOM 802 N N . GLY A 1 105 ? 11.222 -3.674 3.791 1.00 94.75 105 GLY A N 1
ATOM 803 C CA . GLY A 1 105 ? 10.360 -3.981 4.933 1.00 94.75 105 GLY A CA 1
ATOM 804 C C . GLY A 1 105 ? 10.529 -3.047 6.131 1.00 94.75 105 GLY A C 1
ATOM 805 O O . GLY A 1 105 ? 10.114 -3.393 7.237 1.00 94.75 105 GLY A O 1
ATOM 806 N N . GLN A 1 106 ? 11.128 -1.866 5.954 1.00 96.94 106 GLN A N 1
ATOM 807 C CA . GLN A 1 106 ? 11.127 -0.854 7.008 1.00 96.94 106 GLN A CA 1
ATOM 808 C C . GLN A 1 106 ? 9.709 -0.318 7.230 1.00 96.94 106 GLN A C 1
ATOM 810 O O . GLN A 1 106 ? 8.957 -0.130 6.277 1.00 96.94 106 GLN A O 1
ATOM 815 N N . ILE A 1 107 ? 9.361 -0.047 8.488 1.00 95.94 107 ILE A N 1
ATOM 816 C CA . ILE A 1 107 ? 8.054 0.490 8.877 1.00 95.94 107 ILE A CA 1
ATOM 817 C C . ILE A 1 107 ? 8.224 1.921 9.378 1.00 95.94 107 ILE A C 1
ATOM 819 O O . ILE A 1 107 ? 8.973 2.173 10.329 1.00 95.94 107 ILE A O 1
ATOM 823 N N . ASP A 1 108 ? 7.500 2.847 8.752 1.00 93.00 108 ASP A N 1
ATOM 824 C CA . ASP A 1 108 ? 7.365 4.218 9.239 1.00 93.00 108 ASP A CA 1
ATOM 825 C C . ASP A 1 108 ? 6.492 4.217 10.500 1.00 93.00 108 ASP A C 1
ATOM 827 O O . ASP A 1 108 ? 5.394 3.660 10.510 1.00 93.00 108 ASP A O 1
ATOM 831 N N . ARG A 1 109 ? 6.993 4.820 11.582 1.00 89.44 109 ARG A N 1
ATOM 832 C CA . ARG A 1 109 ? 6.272 4.912 12.864 1.00 89.44 109 ARG A CA 1
ATOM 833 C C . ARG A 1 109 ? 5.506 6.224 13.020 1.00 89.44 109 ARG A C 1
ATOM 835 O O . ARG A 1 109 ? 4.892 6.442 14.062 1.00 89.44 109 ARG A O 1
ATOM 842 N N . SER A 1 110 ? 5.578 7.111 12.030 1.00 86.62 110 SER A N 1
ATOM 843 C CA . SER A 1 110 ? 4.778 8.329 11.973 1.00 86.62 110 SER A CA 1
ATOM 844 C C . SER A 1 110 ? 3.439 8.070 11.268 1.00 86.62 110 SER A C 1
ATOM 846 O O . SER A 1 110 ? 3.346 7.158 10.442 1.00 86.62 110 SER A O 1
ATOM 848 N N . PRO A 1 111 ? 2.395 8.874 11.540 1.00 73.88 111 PRO A N 1
ATOM 849 C CA . PRO A 1 111 ? 1.258 8.983 10.633 1.00 73.88 111 PRO A CA 1
ATOM 850 C C . PRO A 1 111 ? 1.771 9.622 9.333 1.00 73.88 111 PRO A C 1
ATOM 852 O O . PRO A 1 111 ? 1.849 10.842 9.205 1.00 73.88 111 PRO A O 1
ATOM 855 N N . CYS A 1 112 ? 2.249 8.775 8.421 1.00 75.62 112 CYS A N 1
ATOM 856 C CA . CYS A 1 112 ? 3.052 9.162 7.268 1.00 75.62 112 CYS A CA 1
ATOM 857 C C . CYS A 1 112 ? 2.379 10.277 6.449 1.00 75.62 112 CYS A C 1
ATOM 859 O O . CYS A 1 112 ? 1.237 10.129 6.008 1.00 75.62 112 CYS A O 1
ATOM 861 N N . GLY A 1 113 ? 3.102 11.371 6.171 1.00 77.88 113 GLY A N 1
ATOM 862 C CA . GLY A 1 113 ? 2.583 12.511 5.398 1.00 77.88 113 GLY A CA 1
ATOM 863 C C . GLY A 1 113 ? 2.075 12.143 3.995 1.00 77.88 113 GLY A C 1
ATOM 864 O O . GLY A 1 113 ? 1.210 12.832 3.455 1.00 77.88 113 GLY A O 1
ATOM 865 N N . GLY A 1 114 ? 2.536 11.017 3.435 1.00 81.81 114 GLY A N 1
ATOM 866 C CA . GLY A 1 114 ? 1.999 10.450 2.196 1.00 81.81 114 GLY A CA 1
ATOM 867 C C . GLY A 1 114 ? 0.499 10.142 2.273 1.00 81.81 114 GLY A C 1
ATOM 868 O O . GLY A 1 114 ? -0.215 10.398 1.306 1.00 81.81 114 GLY A O 1
ATOM 869 N N . ARG A 1 115 ? -0.011 9.696 3.435 1.00 89.81 115 ARG A N 1
ATOM 870 C CA . ARG A 1 115 ? -1.454 9.480 3.640 1.00 89.81 115 ARG A CA 1
ATOM 871 C C . ARG A 1 115 ? -2.232 10.782 3.503 1.00 89.81 115 ARG A C 1
ATOM 873 O O . ARG A 1 115 ? -3.251 10.814 2.823 1.00 89.81 115 ARG A O 1
ATOM 880 N N . MET A 1 116 ? -1.733 11.855 4.113 1.00 87.81 116 MET A N 1
ATOM 881 C CA . MET A 1 116 ? -2.376 13.169 4.056 1.00 87.81 116 MET A CA 1
ATOM 882 C C . MET A 1 116 ? -2.400 13.715 2.626 1.00 87.81 116 MET A C 1
ATOM 884 O O . MET A 1 116 ? -3.418 14.233 2.183 1.00 87.81 116 MET A O 1
ATOM 888 N N . ALA A 1 117 ? -1.310 13.550 1.873 1.00 86.75 117 ALA A N 1
ATOM 889 C CA . ALA A 1 117 ? -1.262 13.967 0.473 1.00 86.75 117 ALA A CA 1
ATOM 890 C C . ALA A 1 117 ? -2.267 13.199 -0.405 1.00 86.75 117 ALA A C 1
ATOM 892 O O . ALA A 1 117 ? -2.899 13.801 -1.271 1.00 86.75 117 ALA A O 1
ATOM 893 N N . ILE A 1 118 ? -2.441 11.895 -0.160 1.00 87.56 118 ILE A N 1
ATOM 894 C CA . ILE A 1 118 ? -3.440 11.070 -0.852 1.00 87.56 118 ILE A CA 1
ATOM 895 C C . ILE A 1 118 ? -4.855 11.532 -0.498 1.00 87.56 118 ILE A C 1
ATOM 897 O O . ILE A 1 118 ? -5.628 11.820 -1.402 1.00 87.56 118 ILE A O 1
ATOM 901 N N . LEU A 1 119 ? -5.179 11.703 0.787 1.00 89.06 119 LEU A N 1
ATOM 902 C CA . LEU A 1 119 ? -6.501 12.182 1.215 1.00 89.06 119 LEU A CA 1
ATOM 903 C C . LEU A 1 119 ? -6.846 13.567 0.636 1.00 89.06 119 LEU A C 1
ATOM 905 O O . LEU A 1 119 ? -7.982 13.801 0.225 1.00 89.06 119 LEU A O 1
ATOM 909 N N . LEU A 1 120 ? -5.864 14.470 0.544 1.00 87.62 120 LEU A N 1
ATOM 910 C CA . LEU A 1 120 ? -6.034 15.758 -0.131 1.00 87.62 120 LEU A CA 1
ATOM 911 C C . LEU A 1 120 ? -6.340 15.569 -1.625 1.00 87.62 120 LEU A C 1
ATOM 913 O O . LEU A 1 120 ? -7.238 16.215 -2.158 1.00 87.62 120 LEU A O 1
ATOM 917 N N . ALA A 1 121 ? -5.630 14.662 -2.301 1.00 84.56 121 ALA A N 1
ATOM 918 C CA . ALA A 1 121 ? -5.872 14.334 -3.707 1.00 84.56 121 ALA A CA 1
ATOM 919 C C . ALA A 1 121 ? -7.202 13.584 -3.940 1.00 84.56 121 ALA A C 1
ATOM 921 O O . ALA A 1 121 ? -7.725 13.605 -5.055 1.00 84.56 121 ALA A O 1
ATOM 922 N N . GLU A 1 122 ? -7.753 12.931 -2.912 1.00 85.44 122 GLU A N 1
ATOM 923 C CA . GLU A 1 122 ? -9.113 12.369 -2.888 1.00 85.44 122 GLU A CA 1
ATOM 924 C C . GLU A 1 122 ? -10.192 13.450 -2.677 1.00 85.44 122 GLU A C 1
ATOM 926 O O . GLU A 1 122 ? -11.374 13.155 -2.834 1.00 85.44 122 GLU A O 1
ATOM 931 N N . GLY A 1 123 ? -9.816 14.691 -2.339 1.00 86.44 123 GLY A N 1
ATOM 932 C CA . GLY A 1 123 ? -10.759 15.765 -2.008 1.00 86.44 123 GLY A CA 1
ATOM 933 C C . GLY A 1 123 ? -11.428 15.581 -0.644 1.00 86.44 123 GLY A C 1
ATOM 934 O O . GLY A 1 123 ? -12.555 16.027 -0.443 1.00 86.44 123 GLY A O 1
ATOM 935 N N . ARG A 1 124 ? -10.759 14.874 0.273 1.00 85.00 124 ARG A N 1
ATOM 936 C CA . ARG A 1 124 ? -11.291 14.507 1.591 1.00 85.00 124 ARG A CA 1
ATOM 937 C C . ARG A 1 124 ? -10.728 15.355 2.741 1.00 85.00 124 ARG A C 1
ATOM 939 O O . ARG A 1 124 ? -11.229 15.241 3.853 1.00 85.00 124 ARG A O 1
ATOM 946 N N . LEU A 1 125 ? -9.708 16.181 2.493 1.00 78.88 125 LEU A N 1
ATOM 947 C CA . LEU A 1 125 ? -9.139 17.134 3.461 1.00 78.88 125 LEU A CA 1
ATOM 948 C C . LEU A 1 125 ? -9.521 18.577 3.140 1.00 78.88 125 LEU A C 1
ATOM 950 O O . LEU A 1 125 ? -9.688 18.878 1.937 1.00 78.88 125 LEU A O 1
#

Radius of gyration: 14.1 Å; chains: 1; bounding box: 33×38×32 Å

Secondary structure (DSSP, 8-state):
-----EE---SEEEEEGGGTEEEEEEEEESSSEEEEEEGGGGT---SGGGHHHHHHHHHHHHHHHGGGG-BTTB-EEEEEEEEE-TT-SSTT---EEEEEEETTTEEE-S--HHHHHHHHHTT--

Foldseek 3Di:
DDQAKDWDDWQDWADDVVQRDTATWTWIRNVAIEIEGECVRVVDDQDPVCLVVVLSSFVRRLVRCPCVSDDVPGHHFKYKYKYFDPPPDDPQDTDMRIWIAGDNSDIDPDPDVVVVSVCVVVVSD

InterPro domains:
  IPR008794 Proline racemase family [PF05544] (12-125)
  IPR008794 Proline racemase family [PTHR33442] (7-123)

Organism: NCBI:txid1089449